Protein AF-A0A7L4ZBL7-F1 (afdb_monomer_lite)

Structure (mmCIF, N/CA/C/O backbone):
data_AF-A0A7L4ZBL7-F1
#
_entry.id   AF-A0A7L4ZBL7-F1
#
loop_
_atom_site.group_PDB
_atom_site.id
_atom_site.type_symbol
_atom_site.label_atom_id
_atom_site.label_alt_id
_atom_site.label_comp_id
_atom_site.label_asym_id
_atom_site.label_entity_id
_atom_site.label_seq_id
_atom_site.pdbx_PDB_ins_code
_atom_site.Cartn_x
_atom_site.Cartn_y
_atom_site.Cartn_z
_atom_site.occupancy
_atom_site.B_iso_or_equiv
_atom_site.auth_seq_id
_atom_site.auth_comp_id
_atom_site.auth_asym_id
_atom_site.auth_atom_id
_atom_site.pdbx_PDB_model_num
ATOM 1 N N . MET A 1 1 ? 28.006 -18.038 -13.624 1.00 42.19 1 MET A N 1
ATOM 2 C CA . MET A 1 1 ? 26.809 -17.302 -13.166 1.00 42.19 1 MET A CA 1
ATOM 3 C C . MET A 1 1 ? 27.282 -15.955 -12.659 1.00 42.19 1 MET A C 1
ATOM 5 O O . MET A 1 1 ? 28.014 -15.929 -11.683 1.00 42.19 1 MET A O 1
ATOM 9 N N . SER A 1 2 ? 26.980 -14.874 -13.378 1.00 46.78 2 SER A N 1
ATOM 10 C CA . SER A 1 2 ? 27.284 -13.517 -12.913 1.00 46.78 2 SER A CA 1
ATOM 11 C C . SER A 1 2 ? 26.291 -13.165 -11.813 1.00 46.78 2 SER A C 1
ATOM 13 O O . SER A 1 2 ? 25.091 -13.124 -12.071 1.00 46.78 2 SER A O 1
ATOM 15 N N . GLU A 1 3 ? 26.777 -12.947 -10.599 1.00 49.81 3 GLU A N 1
ATOM 16 C CA . GLU A 1 3 ? 25.989 -12.339 -9.532 1.00 49.81 3 GLU A CA 1
ATOM 17 C C . GLU A 1 3 ? 25.721 -10.889 -9.961 1.00 49.81 3 GLU A C 1
ATOM 19 O O . GLU A 1 3 ? 26.652 -10.120 -10.208 1.00 49.81 3 GLU A O 1
ATOM 24 N N . TYR A 1 4 ? 24.456 -10.533 -10.182 1.00 53.22 4 TYR A N 1
ATOM 25 C CA . TYR A 1 4 ? 24.091 -9.139 -10.415 1.00 53.22 4 TYR A CA 1
ATOM 26 C C . TYR A 1 4 ? 24.450 -8.332 -9.159 1.00 53.22 4 TYR A C 1
ATOM 28 O O . TYR A 1 4 ? 24.290 -8.854 -8.052 1.00 53.22 4 TYR A O 1
ATOM 36 N N . PRO A 1 5 ? 24.916 -7.076 -9.278 1.00 58.38 5 PRO A N 1
ATOM 37 C CA . PRO A 1 5 ? 25.153 -6.241 -8.111 1.00 58.38 5 PRO A CA 1
ATOM 38 C C . PRO A 1 5 ? 23.866 -6.127 -7.282 1.00 58.38 5 PRO A C 1
ATOM 40 O O . PRO A 1 5 ? 22.889 -5.523 -7.717 1.00 58.38 5 PRO A O 1
ATOM 43 N N . ASN A 1 6 ? 23.865 -6.721 -6.087 1.00 60.19 6 ASN A N 1
ATOM 44 C CA . ASN A 1 6 ? 22.799 -6.597 -5.094 1.00 60.19 6 ASN A CA 1
ATOM 45 C C . ASN A 1 6 ? 22.925 -5.222 -4.410 1.00 60.19 6 ASN A C 1
ATOM 47 O O . ASN A 1 6 ? 23.203 -5.116 -3.215 1.00 60.19 6 ASN A O 1
ATOM 51 N N . ASP A 1 7 ? 22.750 -4.145 -5.179 1.00 62.03 7 ASP A N 1
ATOM 52 C CA . ASP A 1 7 ? 22.632 -2.799 -4.621 1.00 62.03 7 ASP A CA 1
ATOM 53 C C . ASP A 1 7 ? 21.153 -2.483 -4.350 1.00 62.03 7 ASP A C 1
ATOM 55 O O . ASP A 1 7 ? 20.467 -1.794 -5.098 1.00 62.03 7 ASP A O 1
ATOM 59 N N . HIS A 1 8 ? 20.620 -3.085 -3.283 1.00 62.72 8 HIS A N 1
ATOM 60 C CA . HIS A 1 8 ? 19.199 -3.027 -2.908 1.00 62.72 8 HIS A CA 1
ATOM 61 C C . HIS A 1 8 ? 18.905 -1.848 -1.960 1.00 62.72 8 HIS A C 1
ATOM 63 O O . HIS A 1 8 ? 18.225 -2.006 -0.943 1.00 62.72 8 HIS A O 1
ATOM 69 N N . GLN A 1 9 ? 19.459 -0.660 -2.226 1.00 67.19 9 GLN A N 1
ATOM 70 C CA . GLN A 1 9 ? 19.242 0.527 -1.384 1.00 67.19 9 GLN A CA 1
ATOM 71 C C . GLN A 1 9 ? 18.525 1.641 -2.147 1.00 67.19 9 GLN A C 1
ATOM 73 O O . GLN A 1 9 ? 19.145 2.596 -2.600 1.00 67.19 9 GLN A O 1
ATOM 78 N N . THR A 1 10 ? 17.199 1.543 -2.235 1.00 79.38 10 THR A N 1
ATOM 79 C CA . THR A 1 10 ? 16.352 2.583 -2.855 1.00 79.38 10 THR A CA 1
ATOM 80 C C . THR A 1 10 ? 15.591 3.416 -1.819 1.00 79.38 10 THR A C 1
ATOM 82 O O . THR A 1 10 ? 15.329 4.592 -2.050 1.00 79.38 10 THR A O 1
ATOM 85 N N . THR A 1 11 ? 15.296 2.851 -0.644 1.00 75.44 11 THR A N 1
ATOM 86 C CA . THR A 1 11 ? 14.547 3.533 0.425 1.00 75.44 11 THR A CA 1
ATOM 87 C C . THR A 1 11 ? 15.469 3.918 1.580 1.00 75.44 11 THR A C 1
ATOM 89 O O . THR A 1 11 ? 16.171 3.071 2.138 1.00 75.44 11 THR A O 1
ATOM 92 N N . GLN A 1 12 ? 15.452 5.194 1.972 1.00 82.81 12 GLN A N 1
ATOM 93 C CA . GLN A 1 12 ? 16.162 5.702 3.147 1.00 82.81 12 GLN A CA 1
ATOM 94 C C . GLN A 1 12 ? 15.196 6.442 4.067 1.00 82.81 12 GLN A C 1
ATOM 96 O O . GLN A 1 12 ? 14.813 7.570 3.785 1.00 82.81 12 GLN A O 1
ATOM 101 N N . TRP A 1 13 ? 14.870 5.820 5.197 1.00 84.06 13 TRP A N 1
ATOM 102 C CA . TRP A 1 13 ? 13.961 6.390 6.185 1.00 84.06 13 TRP A CA 1
ATOM 103 C C . TRP A 1 13 ? 14.732 6.936 7.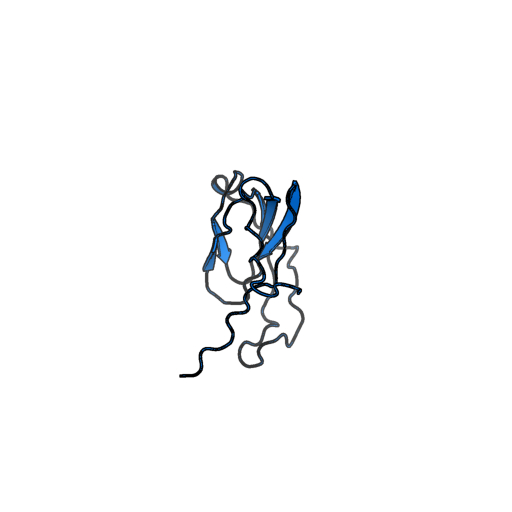386 1.00 84.06 13 TRP A C 1
ATOM 105 O O . TRP A 1 13 ? 15.432 6.201 8.101 1.00 84.06 13 TRP A O 1
ATOM 115 N N . ARG A 1 14 ? 14.644 8.252 7.586 1.00 83.69 14 ARG A N 1
ATOM 116 C CA . ARG A 1 14 ? 15.368 8.971 8.639 1.00 83.69 14 ARG A CA 1
ATOM 117 C C . ARG A 1 14 ? 14.807 8.645 10.018 1.00 83.69 14 ARG A C 1
ATOM 119 O O . ARG A 1 14 ? 13.617 8.443 10.214 1.00 83.69 14 ARG A O 1
ATOM 126 N N . TYR A 1 15 ? 15.706 8.583 10.996 1.00 84.88 15 TYR A N 1
ATOM 127 C CA . TYR A 1 15 ? 15.333 8.315 12.380 1.00 84.88 15 TYR A CA 1
ATOM 128 C C . TYR A 1 15 ? 14.451 9.436 12.934 1.00 84.88 15 TYR A C 1
ATOM 130 O O . TYR A 1 15 ? 14.797 10.598 12.762 1.00 84.88 15 TYR A O 1
ATOM 138 N N . HIS A 1 16 ? 13.393 9.055 13.652 1.00 86.31 16 HIS A N 1
ATOM 139 C CA . HIS A 1 16 ? 12.336 9.905 14.219 1.00 86.31 16 HIS A CA 1
ATOM 140 C C . HIS A 1 16 ? 11.325 10.498 13.239 1.00 86.31 16 HIS A C 1
ATOM 142 O O . HIS A 1 16 ? 10.347 11.083 13.705 1.00 86.31 16 HIS A O 1
ATOM 148 N N . ASP A 1 17 ? 11.473 10.246 11.942 1.00 90.19 17 ASP A N 1
ATOM 149 C CA . ASP A 1 17 ? 10.491 10.678 10.954 1.00 90.19 17 ASP A CA 1
ATOM 150 C C . ASP A 1 17 ? 9.342 9.671 10.836 1.00 90.19 17 ASP A C 1
ATOM 152 O O . ASP A 1 17 ? 9.495 8.467 11.085 1.00 90.19 17 ASP A O 1
ATOM 156 N N . HIS A 1 18 ? 8.181 10.180 10.430 1.00 92.56 18 HIS A N 1
ATOM 157 C CA . HIS A 1 18 ? 7.054 9.362 10.005 1.00 92.56 18 HIS A CA 1
ATOM 158 C C . HIS A 1 18 ? 7.065 9.258 8.487 1.00 92.56 18 HIS A C 1
ATOM 160 O O . HIS A 1 18 ? 7.307 10.250 7.801 1.00 92.56 18 HIS A O 1
ATOM 166 N N . GLU A 1 19 ? 6.759 8.077 7.967 1.00 95.12 19 GLU A N 1
ATOM 167 C CA . GLU A 1 19 ? 6.523 7.884 6.541 1.00 95.12 19 GLU A CA 1
ATOM 168 C C . GLU A 1 19 ? 5.201 7.147 6.340 1.00 95.12 19 GLU A C 1
ATOM 170 O O . GLU A 1 19 ? 4.864 6.223 7.087 1.00 95.12 19 GLU A O 1
ATOM 175 N N . GLN A 1 20 ? 4.454 7.574 5.320 1.00 96.56 20 GLN A N 1
ATOM 176 C CA . GLN A 1 20 ? 3.338 6.811 4.784 1.00 96.56 20 GLN A CA 1
ATOM 177 C C . GLN A 1 20 ? 3.824 6.043 3.561 1.00 96.56 20 GLN A C 1
ATOM 179 O O . GLN A 1 20 ? 4.329 6.650 2.616 1.00 96.56 20 GLN A O 1
ATOM 184 N N . TRP A 1 21 ? 3.653 4.726 3.560 1.00 97.00 21 TRP A N 1
ATOM 185 C CA . TRP A 1 21 ? 3.973 3.877 2.417 1.00 97.00 21 TRP A CA 1
ATOM 186 C C . TRP A 1 21 ? 2.687 3.353 1.789 1.00 97.00 21 TRP A C 1
ATOM 188 O O . TRP A 1 21 ? 1.762 2.946 2.494 1.00 97.00 21 TRP A O 1
ATOM 198 N N . SER A 1 22 ? 2.648 3.353 0.459 1.00 97.06 22 SER A N 1
ATOM 199 C CA . SER A 1 22 ? 1.570 2.754 -0.322 1.00 97.06 22 SER A CA 1
ATOM 200 C C . SER A 1 22 ? 2.098 1.506 -1.016 1.00 97.06 22 SER A C 1
ATOM 202 O O . SER A 1 22 ? 3.050 1.593 -1.790 1.00 97.06 22 SER A O 1
ATOM 204 N N . PHE A 1 23 ? 1.474 0.357 -0.768 1.00 97.38 23 PHE A N 1
ATOM 205 C CA . PHE A 1 23 ? 1.753 -0.866 -1.518 1.00 97.38 23 PHE A CA 1
ATOM 206 C C . PHE A 1 23 ? 0.684 -1.044 -2.583 1.00 97.38 23 PHE A C 1
ATOM 208 O O . PHE A 1 23 ? -0.489 -1.160 -2.244 1.00 97.38 23 PHE A O 1
ATOM 215 N N . LEU A 1 24 ? 1.092 -1.069 -3.851 1.00 96.81 24 LEU A N 1
ATOM 216 C CA . LEU A 1 24 ? 0.236 -1.377 -4.991 1.00 96.81 24 LEU A CA 1
ATOM 217 C C . LEU A 1 24 ? 0.698 -2.695 -5.600 1.00 96.81 24 LEU A C 1
ATOM 219 O O . LEU A 1 24 ? 1.823 -2.791 -6.086 1.00 96.81 24 LEU A O 1
ATOM 223 N N . ASP A 1 25 ? -0.183 -3.686 -5.576 1.00 96.81 25 ASP A N 1
ATOM 224 C CA . ASP A 1 25 ? 0.018 -4.950 -6.267 1.00 96.81 25 ASP A CA 1
ATOM 225 C C . ASP A 1 25 ? -0.798 -4.962 -7.563 1.00 96.81 25 ASP A C 1
ATOM 227 O O . ASP A 1 25 ? -2.003 -4.700 -7.559 1.00 96.81 25 ASP A O 1
ATOM 231 N N . LEU A 1 26 ? -0.124 -5.235 -8.678 1.00 96.31 26 LEU A N 1
ATOM 232 C CA . LEU A 1 26 ? -0.726 -5.325 -10.011 1.00 96.31 26 LEU A CA 1
ATOM 233 C C . LEU A 1 26 ? -0.938 -6.782 -10.448 1.00 96.31 26 LEU A C 1
ATOM 235 O O . LEU A 1 26 ? -1.533 -7.027 -11.496 1.00 96.31 26 LEU A O 1
ATOM 239 N N . ALA A 1 27 ? -0.446 -7.751 -9.672 1.00 92.94 27 ALA A N 1
ATOM 240 C CA . ALA A 1 27 ? -0.599 -9.168 -9.958 1.00 92.94 27 ALA A CA 1
ATOM 241 C C . ALA A 1 27 ? -1.918 -9.715 -9.380 1.00 92.94 27 ALA A C 1
ATOM 243 O O . ALA A 1 27 ? -2.383 -9.244 -8.345 1.00 92.94 27 ALA A O 1
ATOM 244 N N . PRO A 1 28 ? -2.519 -10.760 -9.977 1.00 90.25 28 PRO A N 1
ATOM 245 C CA . PRO A 1 28 ? -3.763 -11.365 -9.490 1.00 90.25 28 PRO A CA 1
ATOM 246 C C . PRO A 1 28 ? -3.535 -12.348 -8.322 1.00 90.25 28 PRO A C 1
ATOM 248 O O . PRO A 1 28 ? -4.203 -13.377 -8.225 1.00 90.25 28 PRO A O 1
ATOM 251 N N . ILE A 1 29 ? -2.566 -12.067 -7.449 1.00 93.50 29 ILE A N 1
ATOM 252 C CA . ILE A 1 29 ? -2.245 -12.864 -6.256 1.00 93.50 29 ILE A CA 1
ATOM 253 C C . ILE A 1 29 ? -2.241 -11.961 -5.016 1.00 93.50 29 ILE A C 1
ATOM 255 O O . ILE A 1 29 ? -2.495 -10.765 -5.108 1.00 93.50 29 ILE A O 1
ATOM 259 N N . VAL A 1 30 ? -2.033 -12.544 -3.834 1.00 97.12 30 VAL A N 1
ATOM 260 C CA . VAL A 1 30 ? -1.934 -11.785 -2.580 1.00 97.12 30 VAL A CA 1
ATOM 261 C C . VAL A 1 30 ? -0.503 -11.847 -2.074 1.00 97.12 30 VAL A C 1
ATOM 263 O O . VAL A 1 30 ? -0.005 -12.936 -1.785 1.00 97.12 30 VAL A O 1
ATOM 266 N N . HIS A 1 31 ? 0.120 -10.687 -1.880 1.00 97.81 31 HIS A N 1
ATOM 267 C CA . HIS A 1 31 ? 1.446 -10.584 -1.278 1.00 97.81 31 HIS A CA 1
ATOM 268 C C . HIS A 1 31 ? 1.356 -10.196 0.207 1.00 97.81 31 HIS A C 1
ATOM 270 O O . HIS A 1 31 ? 0.743 -9.179 0.546 1.00 97.81 31 HIS A O 1
ATOM 276 N N . PRO A 1 32 ? 1.956 -10.976 1.126 1.00 97.06 32 PRO A N 1
ATOM 277 C CA . PRO A 1 32 ? 2.149 -10.561 2.509 1.00 97.06 32 PRO A CA 1
ATOM 278 C C . PRO A 1 32 ? 3.403 -9.676 2.618 1.00 97.06 32 PRO A C 1
ATOM 280 O O . PRO A 1 32 ? 4.525 -10.174 2.674 1.00 97.06 32 PRO A O 1
ATOM 283 N N . MET A 1 33 ? 3.219 -8.357 2.645 1.00 97.44 33 MET A N 1
ATOM 284 C CA . MET A 1 33 ? 4.317 -7.395 2.762 1.00 97.44 33 MET A CA 1
ATOM 285 C C . MET A 1 33 ? 4.733 -7.233 4.224 1.00 97.44 33 MET A C 1
ATOM 287 O O . MET A 1 33 ? 3.925 -6.798 5.045 1.00 97.44 33 MET A O 1
ATOM 291 N N . HIS A 1 34 ? 5.988 -7.573 4.537 1.00 95.62 34 HIS A N 1
ATOM 292 C CA . HIS A 1 34 ? 6.597 -7.380 5.855 1.00 95.62 34 HIS A CA 1
ATOM 293 C C . HIS A 1 34 ? 7.565 -6.192 5.852 1.00 95.62 34 HIS A C 1
ATOM 295 O O . HIS A 1 34 ? 8.410 -6.092 4.960 1.00 95.62 34 HIS A O 1
ATOM 301 N N . ILE A 1 35 ? 7.481 -5.321 6.863 1.00 92.50 35 ILE A N 1
ATOM 302 C CA . ILE A 1 35 ? 8.443 -4.230 7.075 1.00 92.50 35 ILE A CA 1
ATOM 303 C C . ILE A 1 35 ? 9.136 -4.433 8.419 1.00 92.50 35 ILE A C 1
ATOM 305 O O . ILE A 1 35 ? 8.495 -4.526 9.461 1.00 92.50 35 ILE A O 1
ATOM 309 N N . HIS A 1 36 ? 10.465 -4.462 8.407 1.00 89.88 36 HIS A N 1
ATOM 310 C CA . HIS A 1 36 ? 11.237 -4.612 9.633 1.00 89.88 36 HIS A CA 1
ATOM 311 C C . HIS A 1 36 ? 11.244 -3.338 10.492 1.00 89.88 36 HIS A C 1
ATOM 313 O O . HIS A 1 36 ? 11.287 -2.215 9.986 1.00 89.88 36 HIS A O 1
ATOM 319 N N . LEU A 1 37 ? 11.397 -3.557 11.804 1.00 84.31 37 LEU A N 1
ATOM 320 C CA . LEU A 1 37 ? 11.906 -2.618 12.813 1.00 84.31 37 LEU A CA 1
ATOM 321 C C . LEU A 1 37 ? 10.977 -1.490 13.281 1.00 84.31 37 LEU A C 1
ATOM 323 O O . LEU A 1 37 ? 11.260 -0.904 14.325 1.00 84.31 37 LEU A O 1
ATOM 327 N N . ALA A 1 38 ? 9.906 -1.178 12.563 1.00 78.81 38 ALA A N 1
ATOM 328 C CA . ALA A 1 38 ? 8.872 -0.269 13.045 1.00 78.81 38 ALA A CA 1
ATOM 329 C C . ALA A 1 38 ? 7.517 -0.972 13.040 1.00 78.81 38 ALA A C 1
ATOM 331 O O . ALA A 1 38 ? 7.249 -1.785 12.159 1.00 78.81 38 ALA A O 1
ATOM 332 N N . ASP A 1 39 ? 6.674 -0.612 14.004 1.00 84.94 39 ASP A N 1
ATOM 333 C CA . ASP A 1 39 ? 5.260 -0.954 13.979 1.00 84.94 39 ASP A CA 1
ATOM 334 C C . ASP A 1 39 ? 4.522 0.050 13.088 1.00 84.94 39 ASP A C 1
ATOM 336 O O . ASP A 1 39 ? 4.757 1.262 13.165 1.00 84.94 39 ASP A O 1
ATOM 340 N N . PHE A 1 40 ? 3.623 -0.452 12.248 1.00 94.38 40 PHE A N 1
ATOM 341 C CA . PHE A 1 40 ? 2.852 0.352 11.310 1.00 94.38 40 PHE A CA 1
ATOM 342 C C . PHE A 1 40 ? 1.358 0.222 11.599 1.00 94.38 40 PHE A C 1
ATOM 344 O O . PHE A 1 40 ? 0.872 -0.851 11.957 1.00 94.38 40 PHE A O 1
ATOM 351 N N . GLN A 1 41 ? 0.614 1.307 11.405 1.00 96.38 41 GLN A N 1
ATOM 352 C CA . GLN A 1 41 ? -0.847 1.277 11.378 1.00 96.38 41 GLN A CA 1
ATOM 353 C C . GLN A 1 41 ? -1.336 1.343 9.937 1.00 96.38 41 GLN A C 1
ATOM 355 O O . GLN A 1 41 ? -0.806 2.099 9.119 1.00 96.38 41 GLN A O 1
ATOM 360 N N . LEU A 1 42 ? -2.366 0.559 9.633 1.00 96.75 42 LEU A N 1
ATOM 361 C CA . LEU A 1 42 ? -3.060 0.629 8.357 1.00 96.75 42 LEU A CA 1
ATOM 362 C C . LEU A 1 42 ? -3.983 1.853 8.355 1.00 96.75 42 LEU A C 1
ATOM 364 O O . LEU A 1 42 ? -4.820 2.001 9.240 1.00 96.75 42 LEU A O 1
ATOM 368 N N . LEU A 1 43 ? -3.833 2.728 7.365 1.00 97.44 43 LEU A N 1
ATOM 369 C CA . LEU A 1 43 ? -4.670 3.920 7.208 1.00 97.44 43 LEU A CA 1
ATOM 370 C C . LEU A 1 43 ? -5.908 3.648 6.356 1.00 97.44 43 LEU A C 1
ATOM 372 O O . LEU A 1 43 ? -6.940 4.287 6.539 1.00 97.44 43 LEU A O 1
ATOM 376 N N . GLY A 1 44 ? -5.796 2.739 5.389 1.00 97.12 44 GLY A N 1
ATOM 377 C CA . GLY A 1 44 ? -6.867 2.475 4.441 1.00 97.12 44 GLY A CA 1
ATOM 378 C C . GLY A 1 44 ? -6.488 1.471 3.364 1.00 97.12 44 GLY A C 1
ATOM 379 O O . GLY A 1 44 ? -5.309 1.164 3.153 1.00 97.12 44 GLY A O 1
ATOM 380 N N . ARG A 1 45 ? -7.528 0.988 2.690 1.00 97.81 45 ARG A N 1
ATOM 381 C CA . ARG A 1 45 ? -7.483 0.167 1.483 1.00 9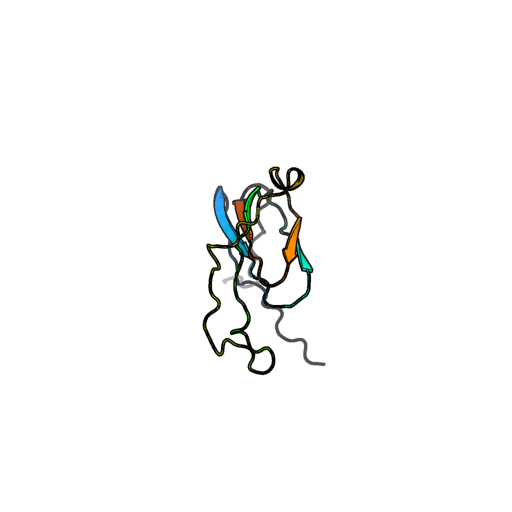7.81 45 ARG A CA 1
ATOM 382 C C . ARG A 1 45 ? -8.311 0.881 0.424 1.00 97.81 45 ARG A C 1
ATOM 384 O O . ARG A 1 45 ? -9.391 1.377 0.736 1.00 97.81 45 ARG A O 1
ATOM 391 N N . ASP A 1 46 ? -7.811 0.907 -0.798 1.00 97.62 46 ASP A N 1
ATOM 392 C CA . ASP A 1 46 ? -8.476 1.551 -1.926 1.00 97.62 46 ASP A CA 1
ATOM 393 C C . ASP A 1 46 ? -8.668 0.508 -3.038 1.00 97.62 46 ASP A C 1
ATOM 395 O O . ASP A 1 46 ? -7.826 -0.371 -3.204 1.00 97.62 46 ASP A O 1
ATOM 399 N N . ALA A 1 47 ? -9.752 0.582 -3.809 1.00 97.75 47 ALA A N 1
ATOM 400 C CA . ALA A 1 47 ? -9.945 -0.260 -4.991 1.00 97.75 47 ALA A CA 1
ATOM 401 C C . ALA A 1 47 ? -9.361 0.436 -6.225 1.00 97.75 47 ALA A C 1
ATOM 403 O O . ALA A 1 47 ? -9.504 1.649 -6.376 1.00 97.75 47 ALA A O 1
ATOM 404 N N . HIS A 1 48 ? -8.670 -0.296 -7.096 1.00 97.69 48 HIS A N 1
ATOM 405 C CA . HIS A 1 48 ? -8.114 0.238 -8.336 1.00 97.69 48 HIS A CA 1
ATOM 406 C C . HIS A 1 48 ? -8.404 -0.683 -9.522 1.00 97.69 48 HIS A C 1
ATOM 408 O O . HIS A 1 48 ? -8.200 -1.895 -9.456 1.00 97.69 48 HIS A O 1
ATOM 414 N N . ASP A 1 49 ? -8.804 -0.079 -10.638 1.00 96.62 49 ASP A N 1
ATOM 415 C CA . ASP A 1 49 ? -8.778 -0.723 -11.943 1.00 96.62 49 ASP A CA 1
ATOM 416 C C . ASP A 1 49 ? -7.329 -0.783 -12.442 1.00 96.62 49 ASP A C 1
ATOM 418 O O . ASP A 1 49 ? -6.700 0.236 -12.755 1.00 96.62 49 ASP A O 1
ATOM 422 N N . VAL A 1 50 ? -6.805 -2.006 -12.482 1.00 96.62 50 VAL A N 1
ATOM 423 C CA . VAL A 1 50 ? -5.445 -2.327 -12.923 1.00 96.62 50 VAL A CA 1
ATOM 424 C C . VAL A 1 50 ? -5.404 -2.930 -14.326 1.00 96.62 50 VAL A C 1
ATOM 426 O O . VAL A 1 50 ? -4.329 -3.322 -14.779 1.00 96.62 50 VAL A O 1
ATOM 429 N N . SER A 1 51 ? -6.530 -2.976 -15.052 1.00 95.75 51 SER A N 1
ATOM 430 C CA . SER A 1 51 ? -6.599 -3.595 -16.386 1.00 95.75 51 SER A CA 1
ATOM 431 C C . SER A 1 51 ? -5.710 -2.899 -17.421 1.00 95.75 51 SER A C 1
ATOM 433 O O . SER A 1 51 ? -5.428 -3.452 -18.482 1.00 95.75 51 SER A O 1
ATOM 435 N N . GLY A 1 52 ? -5.276 -1.672 -17.128 1.00 95.75 52 GLY A N 1
ATOM 436 C CA . GLY A 1 52 ? -4.325 -0.921 -17.935 1.00 95.75 52 GLY A CA 1
ATOM 437 C C . GLY A 1 52 ? -2.882 -1.430 -17.863 1.00 95.75 52 GLY A C 1
ATOM 438 O O . GLY A 1 52 ? -2.083 -1.013 -18.700 1.00 95.75 52 GLY A O 1
ATOM 439 N N . PHE A 1 53 ? -2.521 -2.300 -16.912 1.00 97.38 53 PHE A N 1
ATOM 440 C CA . PHE A 1 53 ? -1.181 -2.889 -16.816 1.00 97.38 53 PHE A CA 1
ATOM 441 C C . PHE A 1 53 ? -1.019 -4.087 -17.763 1.00 97.38 53 PHE A C 1
ATOM 443 O O . PHE A 1 53 ? -1.832 -5.007 -17.759 1.00 97.38 53 PHE A O 1
ATOM 450 N N . ASP A 1 54 ? 0.056 -4.091 -18.551 1.00 95.94 54 ASP A N 1
ATOM 451 C CA . ASP A 1 54 ? 0.444 -5.188 -19.437 1.00 95.94 54 ASP A CA 1
ATOM 452 C C . ASP A 1 54 ? 1.753 -5.823 -18.928 1.00 95.94 54 ASP A C 1
ATOM 454 O O . ASP A 1 54 ? 2.831 -5.235 -19.091 1.00 95.94 54 ASP A O 1
ATOM 458 N N . PRO A 1 55 ? 1.692 -7.032 -18.336 1.00 93.19 55 PRO A N 1
ATOM 459 C CA . PRO A 1 55 ? 2.874 -7.729 -17.837 1.00 93.19 55 PRO A CA 1
ATOM 460 C C . PRO A 1 55 ? 3.902 -8.060 -18.922 1.00 93.19 55 PRO A C 1
ATOM 462 O O . PRO A 1 55 ? 5.097 -8.054 -18.638 1.00 93.19 55 PRO A O 1
ATOM 465 N N . ALA A 1 56 ? 3.465 -8.330 -20.158 1.00 95.25 56 ALA A N 1
ATOM 466 C CA . ALA A 1 56 ? 4.372 -8.656 -21.258 1.00 95.25 56 ALA A CA 1
ATOM 467 C C . ALA A 1 56 ? 5.137 -7.416 -21.741 1.00 95.25 56 ALA A C 1
ATOM 469 O O . ALA A 1 56 ? 6.291 -7.522 -22.152 1.00 95.25 56 ALA A O 1
ATOM 470 N N . ALA A 1 57 ? 4.509 -6.240 -21.658 1.00 95.31 57 ALA A N 1
ATOM 471 C CA . ALA A 1 57 ? 5.157 -4.960 -21.937 1.00 95.31 57 ALA A CA 1
ATOM 472 C C . ALA A 1 57 ? 5.956 -4.406 -20.741 1.00 95.31 57 ALA A C 1
ATOM 474 O O . ALA A 1 57 ? 6.742 -3.478 -20.918 1.00 95.31 57 ALA A O 1
ATOM 475 N N . GLY A 1 58 ? 5.747 -4.936 -19.530 1.00 95.00 58 GLY A N 1
ATOM 476 C CA . GLY A 1 58 ? 6.376 -4.444 -18.302 1.00 95.00 58 GLY A CA 1
ATOM 477 C C . GLY A 1 58 ? 5.903 -3.047 -17.888 1.00 95.00 58 GLY A C 1
ATOM 478 O O . GLY A 1 58 ? 6.653 -2.310 -17.251 1.00 95.00 58 GLY A O 1
ATOM 479 N N . GLY A 1 59 ? 4.684 -2.650 -18.266 1.00 95.81 59 GLY A N 1
ATOM 480 C CA . GLY A 1 59 ? 4.208 -1.282 -18.064 1.00 95.81 59 GLY A CA 1
ATOM 481 C C . GLY A 1 59 ? 2.722 -1.091 -18.344 1.00 95.81 59 GLY A C 1
ATOM 482 O O . GLY A 1 59 ? 1.994 -2.028 -18.662 1.00 95.81 59 GLY A O 1
ATOM 483 N N . THR A 1 60 ? 2.251 0.145 -18.205 1.00 97.19 60 THR A N 1
ATOM 484 C CA . THR A 1 60 ? 0.850 0.508 -18.433 1.00 97.19 60 THR A CA 1
ATOM 485 C C . THR A 1 60 ? 0.581 0.873 -19.895 1.00 97.19 60 THR A C 1
ATOM 487 O O . THR A 1 60 ? 1.253 1.721 -20.477 1.00 97.19 60 THR A O 1
ATOM 490 N N . ARG A 1 61 ? -0.455 0.269 -20.486 1.00 97.25 61 ARG A N 1
ATOM 491 C CA . ARG A 1 61 ? -1.088 0.703 -21.747 1.00 97.25 61 ARG A CA 1
ATOM 492 C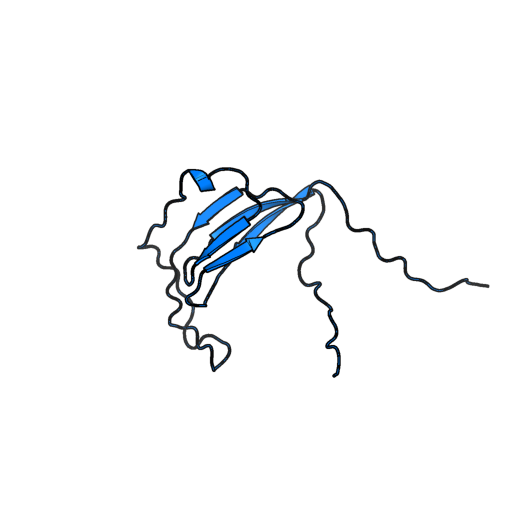 C . ARG A 1 61 ? -2.180 1.746 -21.521 1.00 97.25 61 ARG A C 1
ATOM 494 O O . ARG A 1 61 ? -2.460 2.551 -22.402 1.00 97.25 61 ARG A O 1
ATOM 501 N N . ALA A 1 62 ? -2.770 1.739 -20.331 1.00 97.19 62 ALA A N 1
ATOM 502 C CA . ALA A 1 62 ? -3.642 2.785 -19.819 1.00 97.19 62 ALA A CA 1
ATOM 503 C C . ALA A 1 62 ? -3.312 3.033 -18.336 1.00 97.19 62 ALA A C 1
ATOM 505 O O . ALA A 1 62 ? -2.841 2.111 -17.666 1.00 97.19 62 ALA A O 1
ATOM 506 N N . PRO A 1 63 ? -3.533 4.247 -17.801 1.00 97.31 63 PRO A N 1
ATOM 507 C CA . PRO A 1 63 ? -3.273 4.527 -16.393 1.00 97.31 63 PRO A CA 1
ATOM 508 C C . PRO A 1 63 ? -4.051 3.588 -15.469 1.00 97.31 63 PRO A C 1
ATOM 510 O O . PRO A 1 63 ? -5.208 3.279 -15.749 1.00 97.31 63 PRO A O 1
ATOM 513 N N . ILE A 1 64 ? -3.439 3.208 -14.347 1.00 97.62 64 ILE A N 1
ATOM 514 C CA . ILE A 1 64 ? -4.150 2.585 -13.225 1.00 97.62 64 ILE A CA 1
ATOM 515 C C . ILE A 1 64 ? -5.118 3.621 -12.650 1.00 97.62 64 ILE A C 1
ATOM 517 O O . ILE A 1 64 ? -4.728 4.775 -12.445 1.00 97.62 64 ILE A O 1
ATOM 521 N N . ARG A 1 65 ? -6.373 3.239 -12.409 1.00 97.56 65 ARG A N 1
ATOM 522 C CA . ARG A 1 65 ? -7.419 4.177 -11.974 1.00 97.56 65 ARG A CA 1
ATOM 523 C C . ARG A 1 65 ? -7.931 3.807 -10.598 1.00 97.56 65 ARG A C 1
ATOM 525 O O . ARG A 1 65 ? -8.297 2.663 -10.370 1.00 97.56 65 ARG A O 1
ATOM 532 N N . HIS A 1 66 ? -7.994 4.785 -9.704 1.00 97.00 66 HIS A N 1
ATOM 533 C CA . HIS A 1 66 ? -8.691 4.630 -8.434 1.00 97.00 66 HIS A CA 1
ATOM 534 C C . HIS A 1 66 ? -10.199 4.491 -8.681 1.00 97.00 66 HIS A C 1
ATOM 536 O O . HIS A 1 66 ? -10.799 5.341 -9.343 1.00 97.00 66 HIS A O 1
ATOM 542 N N . ASP A 1 67 ? -10.801 3.440 -8.134 1.00 96.94 67 ASP A N 1
ATOM 543 C CA . ASP A 1 67 ? -12.243 3.228 -8.121 1.00 96.94 67 ASP A CA 1
ATOM 544 C C . ASP A 1 67 ? -12.825 3.729 -6.794 1.00 96.94 67 ASP A C 1
ATOM 546 O O . ASP A 1 67 ? -12.959 2.994 -5.816 1.00 96.94 67 ASP A O 1
ATOM 550 N N . ALA A 1 68 ? -13.192 5.010 -6.775 1.00 94.38 68 ALA A N 1
ATOM 551 C CA . ALA A 1 68 ? -13.794 5.644 -5.605 1.00 94.38 68 ALA A CA 1
ATOM 552 C C . ALA A 1 68 ? -15.212 5.126 -5.280 1.00 94.38 68 ALA A C 1
ATOM 554 O O . ALA A 1 68 ? -15.741 5.449 -4.217 1.00 94.38 68 ALA A O 1
ATOM 555 N N . GLY A 1 69 ? -15.841 4.359 -6.182 1.00 96.19 69 GLY A N 1
ATO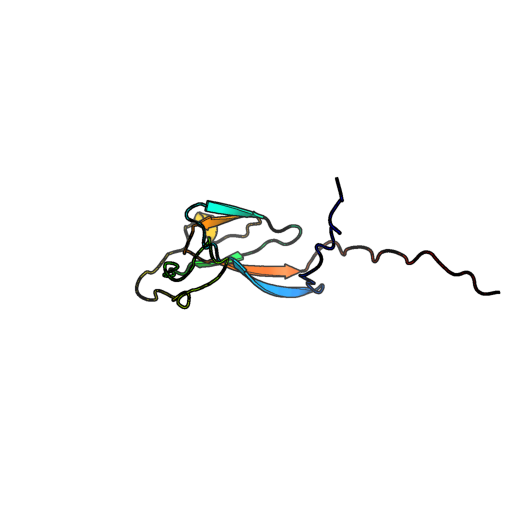M 556 C CA . GLY A 1 69 ? -17.158 3.758 -5.958 1.00 96.19 69 GLY A CA 1
ATOM 557 C C . GLY A 1 69 ? -17.106 2.493 -5.099 1.00 96.19 69 GLY A C 1
ATOM 558 O O . GLY A 1 69 ? -18.111 2.127 -4.488 1.00 96.19 69 GLY A O 1
ATOM 559 N N . THR A 1 70 ? -15.938 1.857 -5.005 1.00 97.00 70 THR A N 1
ATOM 560 C CA . THR A 1 70 ? -15.747 0.606 -4.267 1.00 97.00 70 THR A CA 1
ATOM 561 C C . THR A 1 70 ? -15.013 0.864 -2.954 1.00 97.00 70 THR A C 1
ATOM 563 O O . THR A 1 70 ? -13.785 0.903 -2.885 1.00 97.00 70 THR A O 1
ATOM 566 N N . ALA A 1 71 ? -15.780 1.015 -1.873 1.00 95.62 71 ALA A N 1
ATOM 567 C CA . ALA A 1 71 ? -15.226 1.148 -0.530 1.00 95.62 71 ALA A CA 1
ATOM 568 C C . ALA A 1 71 ? -14.739 -0.207 0.010 1.00 95.62 71 ALA A C 1
ATOM 570 O O . ALA A 1 71 ? -15.488 -1.185 0.027 1.00 95.62 71 ALA A O 1
ATOM 571 N N . ILE A 1 72 ? -13.505 -0.247 0.520 1.00 97.12 72 ILE A N 1
ATOM 572 C CA . ILE A 1 72 ? -12.928 -1.430 1.170 1.00 97.12 72 ILE A CA 1
ATOM 573 C C . ILE A 1 72 ? -12.686 -1.106 2.651 1.00 97.12 72 ILE A C 1
ATOM 575 O O . ILE A 1 72 ? -11.701 -0.439 2.980 1.00 97.12 72 ILE A O 1
ATOM 579 N N . PRO A 1 73 ? -13.567 -1.540 3.571 1.00 96.25 73 PRO A N 1
ATOM 580 C CA . PRO A 1 73 ? -13.385 -1.267 4.989 1.00 96.25 73 PRO A CA 1
ATOM 581 C C . PRO A 1 73 ? -12.194 -2.049 5.551 1.00 96.25 73 PRO A C 1
ATOM 583 O O . PRO A 1 73 ? -11.928 -3.185 5.153 1.00 96.25 73 PRO A O 1
ATOM 586 N N . LEU A 1 74 ? -11.507 -1.458 6.530 1.00 95.69 74 LEU A N 1
ATOM 587 C CA . LEU A 1 74 ? -10.484 -2.173 7.287 1.00 95.69 74 LEU A CA 1
ATOM 588 C C . LEU A 1 74 ? -11.140 -3.231 8.168 1.00 95.69 74 LEU A C 1
ATOM 590 O O . LEU A 1 74 ? -12.065 -2.932 8.932 1.00 95.69 74 LEU A O 1
ATOM 594 N N . ALA A 1 75 ? -10.631 -4.459 8.107 1.00 94.50 75 ALA A N 1
ATOM 595 C CA . ALA A 1 75 ? -11.106 -5.501 9.003 1.00 94.50 75 ALA A CA 1
ATOM 596 C C . ALA A 1 75 ? -10.758 -5.141 10.464 1.00 94.50 75 ALA A C 1
ATOM 598 O O . ALA A 1 75 ? -9.739 -4.490 10.710 1.00 94.50 75 ALA A O 1
ATOM 599 N N . PRO A 1 76 ? -11.553 -5.566 11.466 1.00 96.62 76 PRO A N 1
ATOM 600 C CA . PRO A 1 76 ? -11.290 -5.222 12.869 1.00 96.62 76 PRO A CA 1
ATOM 601 C C . PRO A 1 76 ? -9.878 -5.593 13.349 1.00 96.62 76 PRO A C 1
ATOM 603 O O . PRO A 1 76 ? -9.256 -4.860 14.111 1.00 96.62 76 PRO A O 1
ATOM 606 N N . ASN A 1 77 ? -9.326 -6.698 12.844 1.00 92.69 77 ASN A N 1
ATOM 607 C CA . ASN A 1 77 ? -7.969 -7.169 13.146 1.00 92.69 77 ASN A CA 1
ATOM 608 C C . ASN A 1 77 ? -6.847 -6.424 12.384 1.00 92.69 77 ASN A C 1
ATOM 610 O O . ASN A 1 77 ? -5.668 -6.789 12.494 1.00 92.69 77 ASN A O 1
ATOM 614 N N . GLU A 1 78 ? -7.198 -5.409 11.595 1.00 95.75 78 GLU A N 1
ATOM 615 C CA . GLU A 1 78 ? -6.273 -4.538 10.866 1.00 95.75 78 GLU A CA 1
ATOM 616 C C . GLU A 1 78 ? -6.168 -3.127 11.460 1.00 95.75 78 GLU A C 1
ATOM 618 O O . GLU A 1 78 ? -5.300 -2.366 11.050 1.00 95.75 78 GLU A O 1
ATOM 623 N N . GLN A 1 79 ? -7.000 -2.788 12.450 1.00 94.81 79 GLN A N 1
ATOM 624 C CA . GLN A 1 79 ? -7.062 -1.445 13.052 1.00 94.81 79 GLN A CA 1
ATOM 625 C C . GLN A 1 79 ? -5.998 -1.203 14.141 1.00 94.81 79 GLN A C 1
ATOM 627 O O . GLN A 1 79 ? -5.921 -0.121 14.720 1.00 94.81 79 GLN A O 1
ATOM 632 N N . GLY A 1 80 ? -5.183 -2.217 14.441 1.00 93.88 80 GLY A N 1
ATOM 633 C CA . GLY A 1 80 ? -4.060 -2.131 15.373 1.00 93.88 80 GLY A CA 1
ATOM 634 C C . GLY A 1 80 ? -2.712 -1.944 14.675 1.00 93.88 80 GLY A C 1
ATOM 635 O O . GLY A 1 80 ? -2.625 -1.786 13.458 1.00 93.88 80 GLY A O 1
ATOM 636 N N . TYR A 1 81 ? -1.644 -2.010 15.465 1.00 94.94 81 TYR A N 1
ATOM 637 C CA . TYR A 1 81 ? -0.281 -2.062 14.947 1.00 94.94 81 TYR A CA 1
ATOM 638 C C . TYR A 1 81 ? 0.019 -3.428 14.324 1.00 94.94 81 TYR A C 1
ATOM 640 O O . TYR A 1 81 ? -0.355 -4.469 14.872 1.00 94.94 81 TYR A O 1
ATOM 648 N N . LYS A 1 82 ? 0.690 -3.415 13.172 1.00 94.44 82 LYS A N 1
ATOM 649 C CA . LYS A 1 82 ? 1.129 -4.607 12.447 1.00 94.44 82 LYS A CA 1
ATOM 650 C C . LYS A 1 82 ? 2.485 -4.369 11.794 1.00 94.44 82 LYS A C 1
ATOM 652 O O . LYS A 1 82 ? 2.883 -3.238 11.525 1.00 94.44 82 LYS A O 1
ATOM 657 N N . ASP A 1 83 ? 3.131 -5.472 11.462 1.00 95.00 83 ASP A N 1
ATOM 658 C CA . ASP A 1 83 ? 4.368 -5.535 10.692 1.00 95.00 83 ASP A CA 1
ATOM 659 C C . ASP A 1 83 ? 4.218 -6.365 9.404 1.00 95.00 83 ASP A C 1
ATOM 661 O O . ASP A 1 83 ? 5.118 -6.341 8.566 1.00 95.00 83 ASP A O 1
ATOM 665 N N . VAL A 1 84 ? 3.095 -7.075 9.226 1.00 95.31 84 VAL A N 1
ATOM 666 C CA . VAL A 1 84 ? 2.738 -7.846 8.025 1.00 95.31 84 VAL A CA 1
ATOM 667 C C . VAL A 1 84 ? 1.356 -7.437 7.512 1.00 95.31 84 VAL A C 1
ATOM 669 O O . VAL A 1 84 ? 0.360 -7.481 8.244 1.00 95.31 84 VAL A O 1
ATOM 672 N N . PHE A 1 85 ? 1.286 -7.102 6.221 1.00 96.38 85 PHE A N 1
ATOM 673 C CA . PHE A 1 85 ? 0.084 -6.614 5.544 1.00 96.38 85 PHE A CA 1
ATOM 674 C C . PHE A 1 85 ? -0.252 -7.465 4.322 1.00 96.38 85 PHE A C 1
ATOM 676 O O . PHE A 1 85 ? 0.596 -7.692 3.465 1.00 96.38 85 PHE A O 1
ATOM 683 N N . ARG A 1 86 ? -1.506 -7.914 4.207 1.00 96.88 86 ARG A N 1
ATOM 684 C CA . ARG A 1 86 ? -1.986 -8.605 3.001 1.00 96.88 86 ARG A CA 1
ATOM 685 C C . ARG A 1 86 ? -2.337 -7.574 1.932 1.00 96.88 86 ARG A C 1
ATOM 687 O O . ARG A 1 86 ? -3.258 -6.783 2.150 1.00 96.88 86 ARG A O 1
ATOM 694 N N . VAL A 1 87 ? -1.657 -7.630 0.791 1.00 97.69 87 VAL A N 1
ATOM 695 C CA . VAL A 1 87 ? -1.884 -6.770 -0.378 1.00 97.69 87 VAL A CA 1
ATOM 696 C C . VAL A 1 87 ? -2.423 -7.636 -1.522 1.00 97.69 87 VAL A C 1
ATOM 698 O O . VAL A 1 87 ? -1.645 -8.357 -2.142 1.00 97.69 87 VAL A O 1
ATOM 701 N N . PRO A 1 88 ? -3.745 -7.667 -1.755 1.00 96.75 88 PRO A N 1
ATOM 702 C CA . PRO A 1 88 ? -4.314 -8.266 -2.958 1.00 96.75 88 PRO A CA 1
ATOM 703 C C . PRO A 1 88 ? -4.086 -7.392 -4.197 1.00 96.75 88 PRO A C 1
ATOM 705 O O . PRO A 1 88 ? -4.040 -6.163 -4.096 1.00 96.75 88 PRO A O 1
ATOM 708 N N . GLY A 1 89 ? -4.054 -8.025 -5.370 1.00 96.06 89 GLY A N 1
ATOM 709 C CA . GLY A 1 89 ? -4.073 -7.341 -6.663 1.00 96.06 89 GLY A CA 1
ATOM 710 C C . GLY A 1 89 ? -5.190 -6.305 -6.797 1.00 96.06 89 GLY A C 1
ATOM 711 O O . GLY A 1 89 ? -6.346 -6.577 -6.468 1.00 96.06 89 GLY A O 1
ATOM 712 N N . GLY A 1 90 ? -4.841 -5.109 -7.276 1.00 96.38 90 GLY A N 1
ATOM 713 C CA . GLY A 1 90 ? -5.785 -4.005 -7.485 1.00 96.38 90 GLY A CA 1
ATOM 714 C C . GLY A 1 90 ? -6.376 -3.413 -6.204 1.00 96.38 90 GLY A C 1
ATOM 715 O O . GLY A 1 90 ? -7.287 -2.594 -6.279 1.00 96.38 90 GLY A O 1
ATOM 716 N N . GLN A 1 91 ? -5.871 -3.795 -5.028 1.00 97.12 91 GLN A N 1
ATOM 717 C CA . GLN A 1 91 ? -6.322 -3.268 -3.741 1.00 97.12 91 GLN A CA 1
ATOM 718 C C . GLN A 1 91 ? -5.149 -2.665 -2.968 1.00 97.12 91 GLN A C 1
ATOM 720 O O . GLN A 1 91 ? -4.696 -3.254 -1.976 1.00 97.12 91 GLN A O 1
ATOM 725 N N . PRO A 1 92 ? -4.601 -1.522 -3.424 1.00 96.69 92 PRO A N 1
ATOM 726 C CA . PRO A 1 92 ? -3.524 -0.885 -2.703 1.00 96.69 92 PRO A CA 1
ATOM 727 C C . PRO A 1 92 ? -3.927 -0.543 -1.276 1.00 96.69 92 PRO A C 1
ATOM 729 O O . PRO A 1 92 ? -5.087 -0.261 -0.962 1.00 96.69 92 PRO A O 1
ATOM 732 N N . LEU A 1 93 ? -2.926 -0.545 -0.408 1.00 97.44 93 LEU A N 1
ATOM 733 C CA . LEU A 1 93 ? -3.090 -0.159 0.981 1.00 97.44 93 LEU A CA 1
ATOM 734 C C . LEU A 1 93 ? -2.059 0.879 1.388 1.00 97.44 93 LEU A C 1
ATOM 736 O O . LEU A 1 93 ? -0.947 0.912 0.856 1.00 97.44 93 LEU A O 1
ATOM 740 N N . ARG A 1 94 ? -2.450 1.720 2.344 1.00 98.12 94 ARG A N 1
ATOM 741 C CA . ARG A 1 94 ? -1.620 2.787 2.905 1.00 98.12 94 ARG A CA 1
ATOM 742 C C . ARG A 1 94 ? -1.305 2.465 4.352 1.00 98.12 94 ARG A C 1
ATOM 744 O O . ARG A 1 94 ? -2.223 2.267 5.145 1.00 98.12 94 ARG A O 1
ATOM 751 N N . VAL A 1 95 ? -0.026 2.444 4.701 1.00 97.50 95 VAL A N 1
ATOM 752 C CA . VAL A 1 95 ? 0.445 2.259 6.078 1.00 97.50 95 VAL A CA 1
ATOM 753 C C . VAL A 1 95 ? 1.225 3.475 6.535 1.00 97.50 95 VAL A C 1
ATOM 755 O O . VAL A 1 95 ? 1.917 4.094 5.733 1.00 97.50 95 VAL A O 1
ATOM 758 N N . MET A 1 96 ? 1.143 3.800 7.821 1.00 96.56 96 MET A N 1
ATOM 759 C CA . MET A 1 96 ? 1.970 4.827 8.447 1.00 96.56 96 MET A CA 1
ATOM 760 C C . MET A 1 96 ? 2.815 4.206 9.543 1.00 96.56 96 MET A C 1
ATOM 762 O O . MET A 1 96 ? 2.302 3.479 10.393 1.00 96.56 96 MET A O 1
ATOM 766 N N . GLY A 1 97 ? 4.107 4.506 9.514 1.00 92.75 97 GLY A N 1
ATOM 767 C CA . GLY A 1 97 ? 5.049 4.078 10.536 1.00 92.75 97 GLY A CA 1
ATOM 768 C C . GLY A 1 97 ? 5.860 5.246 11.056 1.00 92.75 97 GLY A C 1
ATOM 769 O O . GLY A 1 97 ? 5.917 6.319 10.453 1.00 92.75 97 GLY A O 1
ATOM 770 N N . LEU A 1 98 ? 6.530 5.001 12.176 1.00 88.50 98 LEU A N 1
ATOM 771 C CA . LEU A 1 98 ? 7.470 5.920 12.800 1.00 88.50 98 LEU A CA 1
ATOM 772 C C . LEU A 1 98 ? 8.834 5.255 12.948 1.00 88.50 98 LEU A C 1
ATOM 774 O O . LEU A 1 98 ? 8.954 4.190 13.559 1.00 88.50 98 LEU A O 1
ATOM 778 N N . ARG A 1 99 ? 9.894 5.898 12.443 1.00 83.06 99 ARG A N 1
ATOM 779 C CA . ARG A 1 99 ? 11.242 5.343 12.535 1.00 83.06 99 ARG A CA 1
ATOM 780 C C . ARG A 1 99 ? 11.786 5.513 13.941 1.00 83.06 99 ARG A C 1
ATOM 782 O O . ARG A 1 99 ? 12.412 6.519 14.272 1.00 83.06 99 ARG A O 1
ATOM 789 N N . ARG A 1 100 ? 11.611 4.502 14.778 1.00 75.25 100 ARG A N 1
ATOM 790 C CA . ARG A 1 100 ? 12.235 4.422 16.105 1.00 75.25 100 ARG A CA 1
ATOM 791 C C . ARG A 1 100 ? 12.951 3.075 16.268 1.00 75.25 100 ARG A C 1
ATOM 793 O O . ARG A 1 100 ? 12.819 2.192 15.426 1.00 75.25 100 ARG A O 1
ATOM 800 N N . GLY A 1 101 ? 13.811 2.953 17.281 1.00 69.12 101 GLY A N 1
ATOM 801 C CA . GLY A 1 101 ? 14.600 1.737 17.537 1.00 69.12 101 GLY A CA 1
ATOM 802 C C . GLY A 1 101 ? 16.025 1.754 16.959 1.00 69.12 101 GLY A C 1
ATOM 803 O O . GLY A 1 101 ? 16.722 2.767 17.003 1.00 69.12 101 GLY A O 1
ATOM 804 N N . ALA A 1 102 ? 16.510 0.616 16.458 1.00 61.91 102 ALA A N 1
ATOM 805 C CA . ALA A 1 102 ? 17.904 0.465 16.031 1.00 61.91 102 ALA A CA 1
ATOM 806 C C . ALA A 1 102 ? 18.250 1.313 14.789 1.00 61.91 102 ALA A C 1
ATOM 808 O O . ALA A 1 102 ? 17.463 1.429 13.847 1.00 61.91 102 ALA A O 1
ATOM 809 N N . ARG A 1 103 ? 19.463 1.876 14.743 1.00 61.16 103 ARG A N 1
ATOM 810 C CA . ARG A 1 103 ? 20.014 2.526 13.540 1.00 61.16 103 ARG A CA 1
ATOM 811 C C . ARG A 1 103 ? 20.978 1.573 12.844 1.00 61.16 103 ARG A C 1
ATOM 813 O O . ARG A 1 103 ? 21.792 0.928 13.503 1.00 61.16 103 ARG A O 1
ATOM 820 N N . ARG A 1 104 ? 20.930 1.511 11.511 1.00 62.84 104 ARG A N 1
ATOM 821 C CA . ARG A 1 104 ? 21.941 0.782 10.733 1.00 62.84 104 ARG A CA 1
ATOM 822 C C . ARG A 1 104 ? 23.300 1.451 10.965 1.00 62.84 104 ARG A C 1
ATOM 824 O O . ARG A 1 104 ? 23.411 2.666 10.809 1.00 62.84 104 ARG A O 1
ATOM 831 N N . ARG A 1 105 ? 24.330 0.683 11.341 1.00 50.66 105 ARG A N 1
ATOM 832 C CA . ARG A 1 105 ? 25.699 1.218 11.412 1.00 50.66 105 ARG A CA 1
ATOM 833 C C . ARG A 1 105 ? 26.143 1.624 10.000 1.00 50.66 105 ARG A C 1
ATOM 835 O O . ARG A 1 105 ? 25.997 0.807 9.087 1.00 50.66 105 ARG A O 1
ATOM 842 N N . PRO A 1 106 ? 26.697 2.832 9.802 1.00 53.31 106 PRO A N 1
ATOM 843 C CA . PRO A 1 106 ? 27.348 3.150 8.541 1.00 53.31 106 PRO A CA 1
ATOM 844 C C . PRO A 1 106 ? 28.479 2.143 8.311 1.00 53.31 106 PRO A C 1
ATOM 846 O O . PRO A 1 106 ? 29.218 1.810 9.244 1.00 53.31 106 PRO A O 1
ATOM 849 N N . ARG A 1 107 ? 28.601 1.625 7.083 1.00 46.03 107 ARG A N 1
ATOM 850 C CA . ARG A 1 107 ? 29.777 0.835 6.699 1.00 46.03 107 ARG A CA 1
ATOM 851 C C . ARG A 1 107 ? 30.995 1.738 6.897 1.00 46.03 107 ARG A C 1
ATOM 853 O O . ARG A 1 107 ? 31.057 2.810 6.302 1.00 46.03 107 ARG A O 1
ATOM 860 N N . ARG A 1 108 ? 31.936 1.344 7.764 1.00 43.03 108 ARG A N 1
ATOM 861 C CA . ARG A 1 108 ? 33.233 2.027 7.843 1.00 43.03 108 ARG A CA 1
ATOM 862 C C . ARG A 1 108 ? 33.889 1.878 6.475 1.00 43.03 108 ARG A C 1
ATOM 864 O O . ARG A 1 108 ? 34.111 0.753 6.036 1.00 43.03 108 ARG A O 1
ATOM 871 N N . ALA A 1 109 ? 34.179 2.993 5.816 1.00 46.78 109 ALA A N 1
ATOM 872 C CA . ALA A 1 109 ? 35.119 2.983 4.710 1.00 46.78 109 ALA A CA 1
ATOM 873 C C . ALA A 1 109 ? 36.471 2.507 5.269 1.00 46.78 109 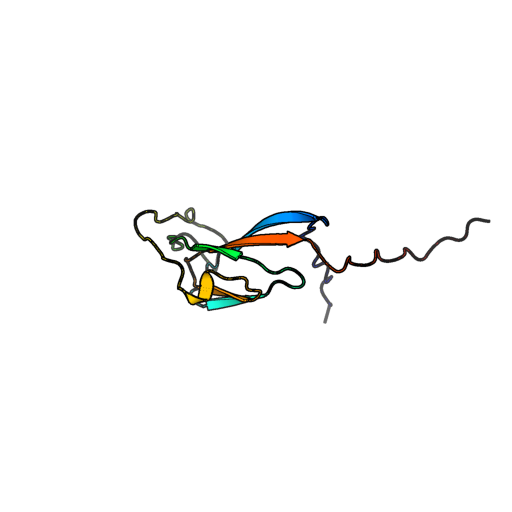ALA A C 1
ATOM 875 O O . ALA A 1 109 ? 37.028 3.131 6.173 1.00 46.78 109 ALA A O 1
ATOM 876 N N . HIS A 1 110 ? 36.953 1.357 4.803 1.00 48.66 110 HIS A N 1
ATOM 877 C CA . HIS A 1 110 ? 38.339 0.959 5.011 1.00 48.66 110 HIS A CA 1
ATOM 878 C C . HIS A 1 110 ? 39.202 1.666 3.958 1.00 48.66 110 HIS A C 1
ATOM 880 O O . HIS A 1 110 ? 38.951 1.521 2.766 1.00 48.66 110 HIS A O 1
ATOM 886 N N . GLY A 1 111 ? 40.210 2.414 4.418 1.00 41.53 111 GLY A N 1
ATOM 887 C CA . GLY A 1 111 ? 41.192 3.145 3.603 1.00 41.53 111 GLY A CA 1
ATOM 888 C C . GLY A 1 111 ? 41.016 4.660 3.762 1.00 41.53 111 GLY A C 1
ATOM 889 O O . GLY A 1 111 ? 39.923 5.169 3.567 1.00 41.53 111 GLY A O 1
ATOM 890 N N . LEU A 1 112 ? 42.005 5.460 4.159 1.00 40.38 112 LEU A N 1
ATOM 891 C CA . LEU A 1 112 ? 43.455 5.349 4.009 1.00 40.38 112 LEU A CA 1
ATOM 892 C C . LEU A 1 112 ? 44.151 5.953 5.242 1.00 40.38 112 LEU A C 1
ATOM 894 O O . LEU A 1 112 ? 43.764 7.024 5.711 1.00 40.38 112 LEU A O 1
ATOM 898 N N . SER A 1 113 ? 45.202 5.288 5.727 1.00 44.84 113 SER A N 1
ATOM 899 C CA . SER A 1 113 ? 46.224 5.938 6.551 1.00 44.84 113 SER A CA 1
ATOM 900 C C . SER A 1 113 ? 46.878 7.023 5.697 1.00 44.84 113 SER A C 1
ATOM 902 O O . SER A 1 113 ? 47.335 6.731 4.592 1.00 44.84 113 SER A O 1
ATOM 904 N N . ARG A 1 114 ? 46.881 8.269 6.168 1.00 39.03 114 ARG A N 1
ATOM 905 C CA . ARG A 1 114 ? 47.693 9.340 5.574 1.00 39.03 114 ARG A CA 1
ATOM 906 C C . ARG A 1 114 ? 49.068 9.346 6.263 1.00 39.03 114 ARG A C 1
ATOM 908 O O . ARG A 1 114 ? 49.107 8.958 7.432 1.00 39.03 114 ARG A O 1
ATOM 915 N N . PRO A 1 115 ? 50.149 9.682 5.534 1.00 53.97 115 PRO A N 1
ATOM 916 C CA . PRO A 1 115 ? 51.516 9.666 6.055 1.00 53.97 115 PRO A CA 1
ATOM 917 C C . PRO A 1 115 ? 51.720 10.675 7.185 1.00 53.97 115 PRO A C 1
ATOM 919 O O . PRO A 1 115 ? 51.027 11.721 7.169 1.00 53.97 115 PRO A O 1
#

Secondary structure (DSSP, 8-state):
------------PPTT-EEEEEE---SSSEEEEE--SS-EEEEEEEEEE-TTEETTTTEESS--EEEEEEEEPPPGGGSSEESEEEEETT--EEEEEE--SPPPPPPP-------

Radius of gyration: 18.93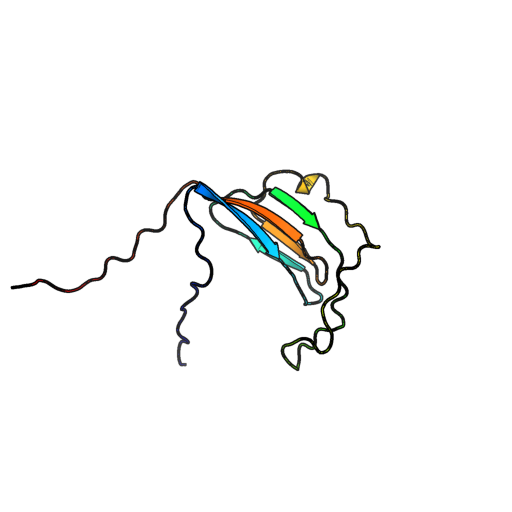 Å; chains: 1; bounding box: 69×28×40 Å

Foldseek 3Di:
DDDDPPPVDPDDDDAQDKDKDKDADQDQDKDWDFDPDWWKAWPAKWAWDSVQDDVVVPGGVDDIGTDPVDGDDDDPVRRDTDRIDIHGHRIMTMIMTTRDDDDDDPDPPPDDDDD

Sequence (115 aa):
MSEYPNDHQTTQWRYHDHEQWSFLDLAPIVHPMHIHLADFQLLGRDAHDVSGFDPAAGGTRAPIRHDAGTAIPLAPNEQGYKDVFRVPGGQPLRVMGLRRGARRRPRRAHGLSRP

pLDDT: mean 85.37, std 17.85, range [39.03, 98.12]